Protein AF-A0A4P6DRF1-F1 (afdb_monomer_lite)

Sequence (62 aa):
MVSRAKAEMILKWHKDGYEVGEISGLLKIGEEECRS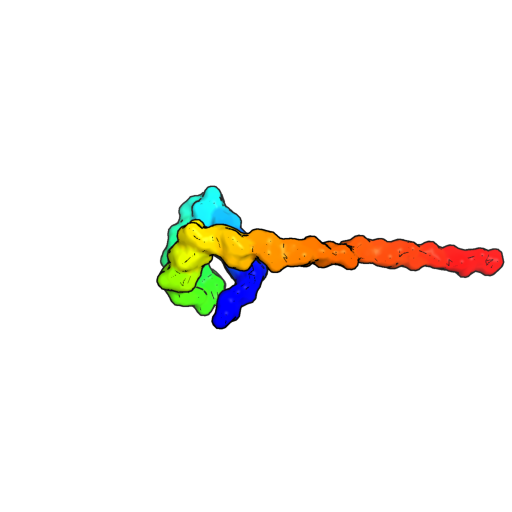IILHPELAEKAPKPKYGPEFIEPMFE

Secondary structure (DSSP, 8-state):
---HHHHHHHHHHHHHT--HHHHHHHHT--HHHHHHHHH-THHHH-PPP-------------

Radius of gyration: 17.39 Å; chains: 1; bounding box: 24×52×38 Å

Organism: NCBI:txid78344

pLDDT: mean 74.18, std 13.32, range [48.09, 88.19]

Foldseek 3Di:
DDDLVLLVVLCVCVVVVDDLVVSCVVVVHDSVVSVVSNVCVVSNPPDPPPPPDPPPPDPPDD

Structure (mmCIF, N/CA/C/O backbone):
data_AF-A0A4P6DRF1-F1
#
_entry.id   AF-A0A4P6DRF1-F1
#
loop_
_atom_site.group_PDB
_atom_site.id
_atom_site.type_symbol
_atom_site.label_atom_id
_atom_site.label_alt_id
_atom_site.label_comp_id
_atom_site.label_asym_id
_atom_site.label_entity_id
_atom_site.label_seq_id
_atom_site.pdbx_PDB_ins_code
_atom_site.Cartn_x
_atom_site.Cartn_y
_atom_site.Cartn_z
_atom_site.occu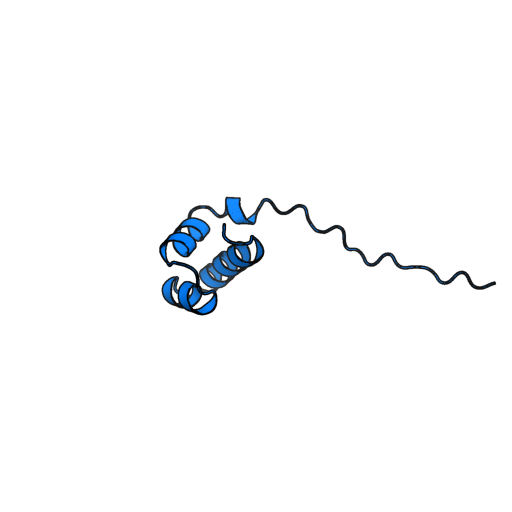pancy
_atom_site.B_iso_or_equiv
_atom_site.auth_seq_id
_atom_site.auth_comp_id
_atom_site.auth_asym_id
_atom_site.auth_atom_id
_atom_site.pdbx_PDB_model_num
ATOM 1 N N . MET A 1 1 ? 14.555 3.671 -3.104 1.00 50.88 1 MET A N 1
ATOM 2 C CA . MET A 1 1 ? 13.729 3.387 -4.297 1.00 50.88 1 MET A CA 1
ATOM 3 C C . MET A 1 1 ? 12.738 2.293 -3.914 1.00 50.88 1 MET A C 1
ATOM 5 O O . MET A 1 1 ? 13.173 1.188 -3.603 1.00 50.88 1 MET A O 1
ATOM 9 N N . VAL A 1 2 ? 11.444 2.608 -3.811 1.00 58.41 2 VAL A N 1
ATOM 10 C CA . VAL A 1 2 ? 10.399 1.634 -3.444 1.00 58.41 2 VAL A CA 1
ATOM 11 C C . VAL A 1 2 ? 10.183 0.665 -4.611 1.00 58.41 2 VAL A C 1
ATOM 13 O O . VAL A 1 2 ? 10.010 1.086 -5.753 1.00 58.41 2 VAL A O 1
ATOM 16 N N . SER A 1 3 ? 10.251 -0.644 -4.351 1.00 66.75 3 SER A N 1
ATOM 17 C CA . SER A 1 3 ? 10.028 -1.666 -5.382 1.00 66.75 3 SER A CA 1
ATOM 18 C C . SER A 1 3 ? 8.607 -1.560 -5.940 1.00 66.75 3 SER A C 1
ATOM 20 O O . SER A 1 3 ? 7.658 -1.420 -5.177 1.00 66.75 3 SER A O 1
ATOM 22 N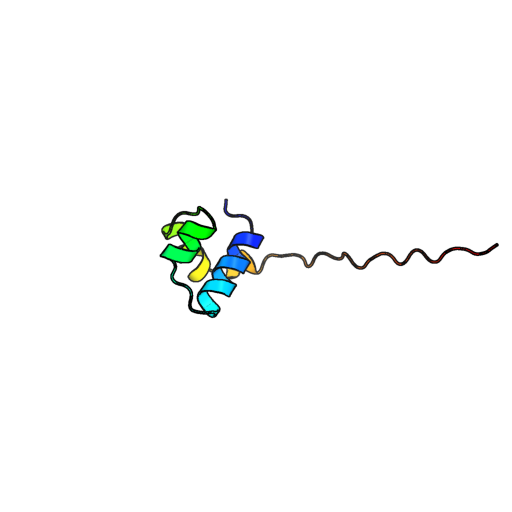 N . ARG A 1 4 ? 8.443 -1.693 -7.260 1.00 70.94 4 ARG A N 1
ATOM 23 C CA . ARG A 1 4 ? 7.147 -1.560 -7.962 1.00 70.94 4 ARG A CA 1
ATOM 24 C C . ARG A 1 4 ? 6.026 -2.418 -7.372 1.00 70.94 4 ARG A C 1
ATOM 26 O O . ARG A 1 4 ? 4.915 -1.935 -7.218 1.00 70.94 4 ARG A O 1
ATOM 33 N N . ALA A 1 5 ? 6.351 -3.637 -6.936 1.00 75.62 5 ALA A N 1
ATOM 34 C CA . ALA A 1 5 ? 5.409 -4.519 -6.250 1.00 75.62 5 ALA A CA 1
ATOM 35 C C . ALA A 1 5 ? 4.803 -3.876 -4.990 1.00 75.62 5 ALA A C 1
ATOM 37 O O . ALA A 1 5 ? 3.620 -4.045 -4.717 1.00 75.62 5 ALA A O 1
ATOM 38 N N . LYS A 1 6 ? 5.592 -3.091 -4.241 1.00 79.38 6 LYS A N 1
ATOM 39 C CA . LYS A 1 6 ? 5.085 -2.322 -3.101 1.00 79.38 6 LYS A CA 1
ATOM 40 C C . LYS A 1 6 ? 4.188 -1.178 -3.568 1.00 79.38 6 LYS A C 1
ATOM 42 O O . LYS A 1 6 ? 3.162 -0.956 -2.947 1.00 79.38 6 LYS A O 1
ATOM 47 N N . ALA A 1 7 ? 4.531 -0.494 -4.661 1.00 82.19 7 ALA A N 1
ATOM 48 C CA . ALA A 1 7 ? 3.713 0.593 -5.199 1.00 82.19 7 ALA A CA 1
ATOM 49 C C . ALA A 1 7 ? 2.323 0.116 -5.659 1.00 82.19 7 ALA A C 1
ATOM 51 O O . ALA A 1 7 ? 1.316 0.705 -5.275 1.00 82.19 7 ALA A O 1
ATOM 52 N N . GLU A 1 8 ? 2.252 -0.999 -6.393 1.00 82.44 8 GLU A N 1
ATOM 53 C CA . GLU A 1 8 ? 0.973 -1.631 -6.750 1.00 82.44 8 GLU A CA 1
ATOM 54 C C . GLU A 1 8 ? 0.177 -2.058 -5.510 1.00 82.44 8 GLU A C 1
ATOM 56 O O . GLU A 1 8 ? -1.039 -1.874 -5.455 1.00 82.44 8 GLU A O 1
ATOM 61 N N . MET A 1 9 ? 0.856 -2.595 -4.492 1.00 84.62 9 MET A N 1
ATOM 62 C CA . MET A 1 9 ? 0.213 -3.020 -3.248 1.00 84.62 9 MET A CA 1
ATOM 63 C C . MET A 1 9 ? -0.363 -1.835 -2.462 1.00 84.62 9 MET A C 1
ATOM 65 O O . MET A 1 9 ? -1.494 -1.921 -1.993 1.00 84.62 9 MET A O 1
ATOM 69 N N . ILE A 1 10 ? 0.364 -0.715 -2.393 1.00 87.06 10 ILE A N 1
ATOM 70 C CA . ILE A 1 10 ? -0.092 0.542 -1.779 1.00 87.06 10 ILE A CA 1
ATOM 71 C C . ILE A 1 10 ? -1.340 1.060 -2.493 1.00 87.06 10 ILE A C 1
ATOM 73 O O . ILE A 1 10 ? -2.336 1.352 -1.837 1.00 87.06 10 ILE A O 1
ATOM 77 N N . LEU A 1 11 ? -1.320 1.122 -3.829 1.00 85.06 11 LEU A N 1
ATOM 78 C CA . LEU A 1 11 ? -2.473 1.564 -4.619 1.00 85.06 11 LEU A CA 1
ATOM 79 C C . LEU A 1 11 ? -3.683 0.647 -4.423 1.00 85.06 11 LEU A C 1
ATOM 81 O O . LEU A 1 11 ? -4.810 1.130 -4.299 1.00 85.06 11 LEU A O 1
ATOM 85 N N . LYS A 1 12 ? -3.459 -0.670 -4.372 1.00 86.56 12 LYS A N 1
ATOM 86 C CA . LYS A 1 12 ? -4.521 -1.652 -4.146 1.00 86.56 12 LYS A CA 1
ATOM 87 C C . LYS A 1 12 ? -5.149 -1.491 -2.763 1.00 86.56 12 LYS A C 1
ATOM 89 O O . LYS A 1 12 ? -6.367 -1.419 -2.675 1.00 86.56 12 LYS A O 1
ATOM 94 N N . TRP A 1 13 ? -4.343 -1.398 -1.708 1.00 88.19 13 TRP A N 1
ATOM 95 C CA . TRP A 1 13 ? -4.838 -1.234 -0.338 1.00 88.19 13 TRP A CA 1
ATOM 96 C C . TRP A 1 13 ? -5.508 0.122 -0.123 1.00 88.19 13 TRP A C 1
ATOM 98 O O . TRP A 1 13 ? -6.584 0.180 0.461 1.00 88.19 13 TRP A O 1
ATOM 108 N N . HIS A 1 14 ? -4.963 1.198 -0.688 1.00 86.50 14 HIS A N 1
ATOM 109 C CA . HIS A 1 14 ? -5.627 2.499 -0.661 1.00 86.50 14 HIS A CA 1
ATOM 110 C C . HIS A 1 14 ? -6.998 2.455 -1.360 1.00 86.50 14 HIS A C 1
ATOM 112 O O . HIS A 1 14 ? -7.965 3.034 -0.873 1.00 86.50 14 HIS A O 1
ATOM 118 N N . LYS A 1 15 ? -7.117 1.725 -2.480 1.00 84.44 15 LYS A N 1
ATOM 119 C CA . LYS A 1 15 ? -8.395 1.527 -3.185 1.00 84.44 15 LYS A CA 1
ATOM 120 C C . LYS A 1 15 ? -9.393 0.665 -2.399 1.00 84.44 15 LYS A C 1
ATOM 122 O O . LYS A 1 15 ? -10.593 0.876 -2.537 1.00 84.44 15 LYS A O 1
ATOM 127 N N . ASP A 1 16 ? -8.905 -0.268 -1.586 1.00 87.75 16 ASP A N 1
ATOM 128 C CA . ASP A 1 16 ? -9.708 -1.072 -0.652 1.00 87.75 16 ASP A CA 1
ATOM 129 C C . ASP A 1 16 ? -10.165 -0.266 0.586 1.00 87.75 16 ASP A C 1
ATOM 131 O O . ASP A 1 16 ? -11.022 -0.727 1.334 1.00 87.75 16 ASP A O 1
ATOM 135 N N . GLY A 1 17 ? -9.631 0.947 0.788 1.00 88.19 17 GLY A N 1
ATOM 136 C CA . GLY A 1 17 ? -9.995 1.844 1.890 1.00 88.19 17 GLY A CA 1
ATOM 137 C C . GLY A 1 17 ? -9.045 1.813 3.089 1.00 88.19 17 GLY A C 1
ATOM 138 O O . GLY A 1 17 ? -9.386 2.362 4.132 1.00 88.19 17 GLY A O 1
ATOM 139 N N . TYR A 1 18 ? -7.865 1.199 2.958 1.00 88.19 18 TYR A N 1
ATOM 140 C CA . TYR A 1 18 ? -6.850 1.208 4.015 1.00 88.19 18 TYR A CA 1
ATOM 141 C C . TYR A 1 18 ? -6.209 2.590 4.172 1.00 88.19 18 TYR A C 1
ATOM 143 O O . TYR A 1 18 ? -5.893 3.264 3.183 1.00 88.19 18 TYR A O 1
ATOM 151 N N . GLU A 1 19 ? -5.943 2.984 5.418 1.00 87.31 19 GLU A N 1
ATOM 152 C CA . GLU A 1 19 ? -5.264 4.243 5.708 1.00 87.31 19 GLU A CA 1
ATOM 153 C C . GLU A 1 19 ? -3.769 4.183 5.385 1.00 87.31 19 GLU A C 1
ATOM 155 O O . GLU A 1 19 ? -3.082 3.177 5.572 1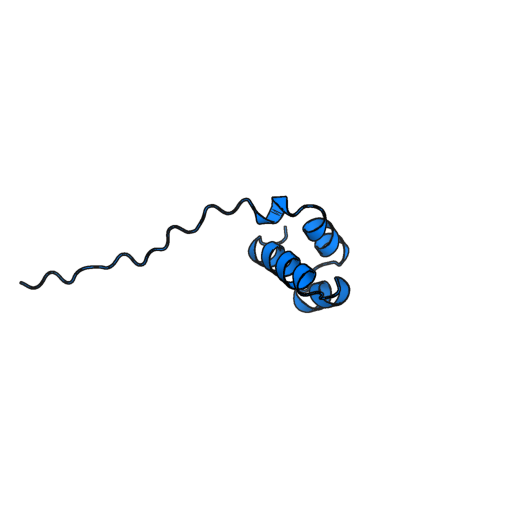.00 87.31 19 GLU A O 1
ATOM 160 N N . VAL A 1 20 ? -3.225 5.323 4.957 1.00 86.25 20 VAL A N 1
ATOM 161 C CA . VAL A 1 20 ? -1.809 5.450 4.590 1.00 86.25 20 VAL A CA 1
ATOM 162 C C . VAL A 1 20 ? -0.881 5.070 5.748 1.00 86.25 20 VAL A C 1
ATOM 164 O O . VAL A 1 20 ? 0.155 4.451 5.505 1.00 86.25 20 VAL A O 1
ATOM 167 N N . GLY A 1 21 ? -1.259 5.386 6.991 1.00 86.19 21 GLY A N 1
ATOM 168 C CA . GLY A 1 21 ? -0.502 5.014 8.189 1.00 86.19 21 GLY A CA 1
ATOM 169 C C . GLY A 1 21 ? -0.439 3.498 8.411 1.00 86.19 21 GLY A C 1
ATOM 170 O O . GLY A 1 21 ? 0.622 2.965 8.743 1.00 86.19 21 GLY A O 1
ATOM 171 N N . GLU A 1 22 ? -1.530 2.778 8.139 1.00 87.44 22 GLU A N 1
ATOM 172 C CA . GLU A 1 22 ? -1.563 1.312 8.223 1.00 87.44 22 GLU A CA 1
ATOM 173 C C . GLU A 1 22 ? -0.703 0.676 7.130 1.00 87.44 22 GLU A C 1
ATOM 175 O O . GLU A 1 22 ? 0.144 -0.175 7.408 1.00 87.44 22 GLU A O 1
ATOM 180 N N . ILE A 1 23 ? -0.862 1.137 5.887 1.00 87.31 23 ILE A N 1
ATOM 181 C CA . ILE A 1 23 ? -0.085 0.662 4.734 1.00 87.31 23 ILE A CA 1
ATOM 182 C C . ILE A 1 23 ? 1.417 0.909 4.962 1.00 87.31 23 ILE A C 1
ATOM 184 O O . ILE A 1 23 ? 2.248 0.031 4.707 1.00 87.31 23 ILE A O 1
ATOM 188 N N . SER A 1 24 ? 1.757 2.091 5.481 1.00 87.81 24 SER A N 1
ATOM 189 C CA . SER A 1 24 ? 3.108 2.501 5.874 1.00 87.81 24 SER A CA 1
ATOM 190 C C . SER A 1 24 ? 3.712 1.535 6.902 1.00 87.81 24 SER A C 1
ATOM 192 O O . SER A 1 24 ? 4.800 0.990 6.674 1.00 87.81 24 SER A O 1
ATOM 194 N N . GLY A 1 25 ? 2.973 1.228 7.975 1.00 86.31 25 GLY A N 1
ATOM 195 C CA . GLY A 1 25 ? 3.397 0.282 9.010 1.00 86.31 25 GLY A CA 1
ATOM 196 C C . GLY A 1 25 ? 3.573 -1.150 8.495 1.00 86.31 25 GLY A C 1
ATOM 197 O O . GLY A 1 25 ? 4.574 -1.802 8.807 1.00 86.31 25 GLY A O 1
ATOM 198 N N . LEU A 1 26 ? 2.649 -1.623 7.656 1.00 86.88 26 LEU A N 1
ATOM 199 C CA . LEU A 1 26 ? 2.681 -2.968 7.072 1.00 86.88 26 LEU A CA 1
ATOM 200 C C . LEU A 1 26 ? 3.859 -3.161 6.109 1.00 86.88 26 LEU A C 1
ATOM 202 O O . LEU A 1 26 ? 4.542 -4.187 6.150 1.00 86.88 26 LEU A O 1
ATOM 206 N N . LEU A 1 27 ? 4.123 -2.178 5.246 1.00 84.00 27 LEU A N 1
ATOM 207 C CA . LEU A 1 27 ? 5.176 -2.266 4.227 1.00 84.00 27 LEU A CA 1
ATOM 208 C C . LEU A 1 27 ? 6.544 -1.763 4.711 1.00 84.00 27 LEU A C 1
ATOM 210 O O . LEU A 1 27 ? 7.532 -1.883 3.964 1.00 84.00 27 LEU A O 1
ATOM 214 N N . LYS A 1 28 ? 6.591 -1.227 5.941 1.00 84.38 28 LYS A N 1
ATOM 215 C CA . LYS A 1 28 ? 7.728 -0.522 6.547 1.00 84.38 28 LYS A CA 1
ATOM 216 C C . LYS A 1 28 ? 8.305 0.526 5.598 1.00 84.38 28 LYS A C 1
ATOM 218 O O . LYS A 1 28 ? 9.504 0.524 5.311 1.00 84.38 28 LYS A O 1
ATOM 223 N N . ILE A 1 29 ? 7.431 1.365 5.051 1.00 83.12 29 ILE A N 1
ATOM 224 C CA . ILE A 1 29 ? 7.817 2.502 4.207 1.00 83.12 29 ILE A CA 1
ATOM 225 C C . ILE A 1 29 ? 7.486 3.800 4.936 1.00 83.12 29 ILE A C 1
ATOM 227 O O . ILE A 1 29 ? 6.708 3.778 5.875 1.00 83.12 29 ILE A O 1
ATOM 231 N N . GLY A 1 30 ? 8.074 4.924 4.534 1.00 85.00 30 GLY A N 1
ATOM 232 C CA . GLY A 1 30 ? 7.666 6.219 5.080 1.00 85.00 30 GLY A CA 1
ATOM 233 C C . GLY A 1 30 ? 6.264 6.603 4.604 1.00 85.00 30 GLY A C 1
ATOM 234 O O . GLY A 1 30 ? 5.904 6.340 3.455 1.00 85.00 30 GLY A O 1
ATOM 235 N N . GLU A 1 31 ? 5.485 7.273 5.453 1.00 86.31 31 GLU A N 1
ATOM 236 C CA . GLU A 1 31 ? 4.153 7.771 5.076 1.00 86.31 31 GLU A CA 1
ATOM 237 C C . GLU A 1 31 ? 4.212 8.721 3.870 1.00 86.31 31 GLU A C 1
ATOM 239 O O . GLU A 1 31 ? 3.336 8.679 3.009 1.00 86.31 31 GLU A O 1
ATOM 244 N N . GLU A 1 32 ? 5.270 9.528 3.759 1.00 84.88 32 GLU A N 1
ATOM 245 C CA . GLU A 1 32 ? 5.505 10.427 2.620 1.00 84.88 32 GLU A CA 1
ATOM 246 C C . GLU A 1 32 ? 5.697 9.675 1.296 1.00 84.88 32 GLU A C 1
ATOM 248 O O . GLU A 1 32 ? 5.124 10.062 0.276 1.00 84.88 32 GLU A O 1
ATOM 253 N N . GLU A 1 33 ? 6.441 8.564 1.310 1.00 81.06 33 GLU A N 1
ATOM 254 C CA . GLU A 1 33 ? 6.608 7.699 0.133 1.00 81.06 33 GLU A CA 1
ATOM 255 C C . GLU A 1 33 ? 5.268 7.073 -0.262 1.00 81.06 33 GLU A C 1
ATOM 257 O O . GLU A 1 33 ? 4.919 6.995 -1.438 1.00 81.06 33 GLU A O 1
ATOM 262 N N . CYS A 1 34 ? 4.483 6.671 0.737 1.00 85.12 34 CYS A N 1
ATOM 263 C CA . CYS A 1 34 ? 3.170 6.073 0.552 1.00 85.12 34 CYS A CA 1
ATOM 264 C C . CYS A 1 34 ? 2.195 7.072 -0.106 1.00 85.12 34 CYS A C 1
ATOM 266 O O . CYS A 1 34 ? 1.563 6.753 -1.115 1.00 85.12 34 CYS A O 1
ATOM 268 N N . ARG A 1 3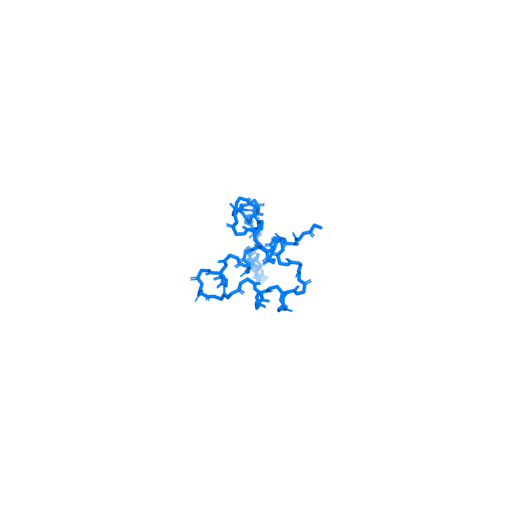5 ? 2.155 8.321 0.386 1.00 85.12 35 ARG A N 1
ATOM 269 C CA . ARG A 1 35 ? 1.383 9.423 -0.222 1.00 85.12 35 ARG A CA 1
ATOM 270 C C . ARG A 1 35 ? 1.855 9.749 -1.633 1.00 85.12 35 ARG A C 1
ATOM 272 O O . ARG A 1 35 ? 1.021 9.933 -2.514 1.00 85.12 35 ARG A O 1
ATOM 279 N N . SER A 1 36 ? 3.167 9.786 -1.858 1.00 84.94 36 SER A N 1
ATOM 280 C CA . SER A 1 36 ? 3.738 10.070 -3.180 1.00 84.94 36 SER A CA 1
ATOM 281 C C . SER A 1 36 ? 3.335 9.018 -4.213 1.00 84.94 36 SER A C 1
ATOM 283 O O . SER A 1 36 ? 3.009 9.365 -5.343 1.00 84.94 36 SER A O 1
ATOM 285 N N . ILE A 1 37 ? 3.278 7.743 -3.821 1.00 82.88 37 ILE A N 1
ATOM 286 C CA . ILE A 1 37 ? 2.826 6.648 -4.690 1.00 82.88 37 ILE A CA 1
ATOM 287 C C . ILE A 1 37 ? 1.330 6.759 -5.009 1.00 82.88 37 ILE A C 1
ATOM 289 O O . ILE A 1 37 ? 0.936 6.520 -6.148 1.00 82.88 37 ILE A O 1
ATOM 293 N N . ILE A 1 38 ? 0.505 7.146 -4.032 1.00 82.38 38 ILE A N 1
ATOM 294 C CA . ILE A 1 38 ? -0.935 7.368 -4.241 1.00 82.38 38 ILE A CA 1
ATOM 295 C C . ILE A 1 38 ? -1.177 8.558 -5.185 1.00 82.38 38 ILE A C 1
ATOM 297 O O . ILE A 1 38 ? -2.052 8.490 -6.046 1.00 82.38 38 ILE A O 1
ATOM 301 N N . LEU A 1 39 ? -0.392 9.630 -5.046 1.00 83.12 39 LEU A N 1
ATOM 302 C CA . LEU A 1 39 ? -0.458 10.825 -5.895 1.00 83.12 39 LEU A CA 1
ATOM 303 C C . LEU A 1 39 ? 0.062 10.574 -7.320 1.00 83.12 39 LEU A C 1
ATOM 305 O O . LEU A 1 39 ? -0.461 11.159 -8.266 1.00 83.12 39 LEU A O 1
ATOM 309 N N . HIS A 1 40 ? 1.061 9.701 -7.476 1.00 77.44 40 HIS A N 1
ATOM 310 C CA . HIS A 1 40 ? 1.709 9.386 -8.751 1.00 77.44 40 HIS A CA 1
ATOM 311 C C . HIS A 1 40 ? 1.587 7.891 -9.098 1.00 77.44 40 HIS A C 1
ATOM 313 O O . HIS A 1 40 ? 2.579 7.152 -9.048 1.00 77.44 40 HIS A O 1
ATOM 319 N N . PRO A 1 41 ? 0.391 7.423 -9.510 1.00 68.12 41 PRO A N 1
ATOM 320 C CA . PRO A 1 41 ? 0.163 6.022 -9.879 1.00 68.12 41 PRO A CA 1
ATOM 321 C C . PRO A 1 41 ? 0.991 5.571 -11.096 1.00 68.12 41 PRO A C 1
ATOM 323 O O . PRO A 1 41 ? 1.260 4.382 -11.262 1.00 68.12 41 PRO A O 1
ATOM 326 N N . GLU A 1 42 ? 1.491 6.516 -11.894 1.00 66.94 42 GLU A N 1
ATOM 327 C CA . GLU A 1 42 ? 2.441 6.301 -12.994 1.00 66.94 42 GLU A CA 1
ATOM 328 C C . GLU A 1 42 ? 3.728 5.559 -12.573 1.00 66.94 42 GLU A C 1
ATOM 330 O O . GLU A 1 42 ? 4.361 4.880 -13.390 1.00 66.94 42 GLU A O 1
ATOM 335 N N . LEU A 1 43 ? 4.099 5.625 -11.288 1.00 63.44 43 LEU A N 1
ATOM 336 C CA . LEU A 1 43 ? 5.215 4.866 -10.718 1.00 63.44 43 LEU A CA 1
ATOM 337 C C . LEU A 1 43 ? 4.941 3.351 -10.675 1.00 63.44 43 LEU A C 1
ATOM 339 O O . LEU A 1 43 ? 5.889 2.559 -10.705 1.00 63.44 43 LEU A O 1
ATOM 343 N N . ALA A 1 44 ? 3.669 2.944 -10.634 1.00 59.22 44 ALA A N 1
ATOM 344 C CA . ALA A 1 44 ? 3.244 1.547 -10.665 1.00 59.22 44 ALA A CA 1
ATOM 345 C C . ALA A 1 44 ? 3.061 1.013 -12.100 1.00 59.22 44 ALA A C 1
ATOM 347 O O . ALA A 1 44 ? 3.339 -0.156 -12.357 1.00 59.22 44 ALA A O 1
ATOM 348 N N . GLU A 1 45 ? 2.664 1.858 -13.058 1.00 55.56 45 GLU A N 1
ATOM 349 C CA . GLU A 1 45 ? 2.267 1.418 -14.408 1.00 55.56 45 GLU A CA 1
ATOM 350 C C . GLU A 1 45 ? 3.424 1.030 -15.349 1.00 55.56 45 GLU A C 1
ATOM 352 O O . GLU A 1 45 ? 3.209 0.320 -16.333 1.00 55.56 45 GLU A O 1
ATOM 357 N N . LYS A 1 46 ? 4.680 1.407 -15.066 1.00 50.50 46 LYS A N 1
ATOM 358 C CA . LYS A 1 46 ? 5.844 1.019 -15.899 1.00 50.50 46 LYS A CA 1
ATOM 359 C C . LYS A 1 46 ? 6.322 -0.424 -15.672 1.00 50.50 46 LYS A C 1
ATOM 361 O O . LYS A 1 46 ? 7.529 -0.683 -15.593 1.00 50.50 46 LYS A O 1
ATOM 366 N N . ALA A 1 47 ? 5.413 -1.388 -15.580 1.00 52.19 47 ALA A N 1
ATOM 367 C CA . ALA A 1 47 ? 5.773 -2.798 -15.649 1.00 52.19 47 ALA A CA 1
ATOM 368 C C . ALA A 1 47 ? 5.713 -3.288 -17.109 1.00 52.19 47 ALA A C 1
ATOM 370 O O . ALA A 1 47 ? 4.630 -3.329 -17.697 1.00 52.19 47 ALA A O 1
ATOM 371 N N . PRO A 1 48 ? 6.830 -3.729 -17.723 1.00 48.09 48 PRO A N 1
ATOM 372 C CA . PRO A 1 48 ? 6.711 -4.714 -18.785 1.00 48.09 48 PRO A CA 1
ATOM 373 C C . PRO A 1 48 ? 6.064 -5.952 -18.158 1.00 48.09 48 PRO A C 1
ATOM 375 O O . PRO A 1 48 ? 6.587 -6.502 -17.188 1.00 48.09 48 PRO A O 1
ATOM 378 N N . LYS A 1 49 ? 4.898 -6.357 -18.673 1.00 55.66 49 LYS A N 1
ATOM 379 C CA . LYS A 1 49 ? 4.237 -7.600 -18.263 1.00 55.66 49 LYS A CA 1
ATOM 380 C C . LYS A 1 49 ? 5.278 -8.726 -18.313 1.00 55.66 49 LYS A C 1
ATOM 382 O O . LYS A 1 49 ? 5.875 -8.909 -19.379 1.00 55.66 49 LYS A O 1
ATOM 387 N N . PRO A 1 50 ? 5.527 -9.466 -17.219 1.00 49.81 50 PRO A N 1
ATOM 388 C CA . PRO A 1 50 ? 6.363 -10.647 -17.304 1.00 49.81 50 PRO A CA 1
ATOM 389 C C . PRO A 1 50 ? 5.708 -11.606 -18.303 1.00 49.81 50 PRO A C 1
ATOM 391 O O . PRO A 1 50 ? 4.641 -12.156 -18.039 1.00 49.81 50 PRO A O 1
ATOM 394 N N . LYS A 1 51 ? 6.331 -11.792 -19.473 1.00 52.72 51 LYS A N 1
ATOM 395 C CA . LYS A 1 51 ? 6.069 -12.928 -20.365 1.00 52.72 51 LYS A CA 1
ATOM 396 C C . LYS A 1 51 ? 6.596 -14.195 -19.679 1.00 52.72 51 LYS A C 1
ATOM 398 O O . LYS A 1 51 ? 7.559 -14.788 -20.136 1.00 52.72 51 LYS A O 1
ATOM 403 N N . TYR A 1 52 ? 6.007 -14.585 -1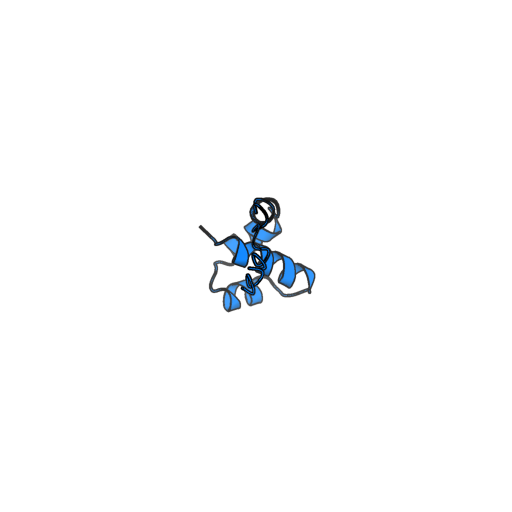8.558 1.00 54.72 52 TYR A N 1
ATOM 404 C CA . TYR A 1 52 ? 6.138 -15.942 -18.043 1.00 54.72 52 TYR A CA 1
ATOM 405 C C . TYR A 1 52 ? 4.805 -16.632 -18.300 1.00 54.72 52 TYR A C 1
ATOM 407 O O . TYR A 1 52 ? 3.985 -16.810 -17.405 1.00 54.72 52 TYR A O 1
ATOM 415 N N . GLY A 1 53 ? 4.569 -16.970 -19.570 1.00 57.47 53 GLY A N 1
ATOM 416 C CA . GLY A 1 53 ? 3.816 -18.188 -19.828 1.00 57.47 53 GLY A CA 1
ATOM 417 C C . GLY A 1 53 ? 4.726 -19.348 -19.414 1.00 57.47 53 GLY A C 1
ATOM 418 O O . GLY A 1 53 ? 5.930 -19.255 -19.665 1.00 57.47 53 GLY A O 1
ATOM 419 N N . PRO A 1 54 ? 4.224 -20.400 -18.751 1.00 63.66 54 PRO A N 1
ATOM 420 C CA . PRO A 1 54 ? 4.991 -21.631 -18.676 1.00 63.66 54 PRO A CA 1
ATOM 421 C C . PRO A 1 54 ? 5.244 -22.060 -20.123 1.00 63.66 54 PRO A C 1
ATOM 423 O O . PRO A 1 54 ? 4.291 -22.270 -20.874 1.00 63.66 54 PRO A O 1
ATOM 426 N N . GLU A 1 55 ? 6.506 -22.120 -20.545 1.00 60.47 55 GLU A N 1
ATOM 427 C CA . GLU A 1 55 ? 6.852 -22.886 -21.737 1.00 60.47 55 GLU A CA 1
ATOM 428 C C . GLU A 1 55 ? 6.373 -24.313 -21.459 1.00 60.47 55 GLU A C 1
ATOM 430 O O . GLU A 1 55 ? 6.933 -25.030 -20.631 1.00 60.47 55 GLU A O 1
ATOM 435 N N . PHE A 1 56 ? 5.238 -24.676 -22.056 1.00 64.50 56 PHE A N 1
ATOM 436 C CA . PHE A 1 56 ? 4.733 -26.035 -22.070 1.00 64.50 56 PHE A CA 1
ATOM 437 C C . PHE A 1 56 ? 5.736 -26.838 -22.893 1.00 64.50 56 PHE A C 1
ATOM 439 O O . PHE A 1 56 ? 5.710 -26.809 -24.119 1.00 64.50 56 PHE A O 1
ATOM 446 N N . ILE A 1 57 ? 6.691 -27.471 -22.216 1.00 67.19 57 ILE A N 1
ATOM 447 C CA . ILE A 1 57 ? 7.593 -28.425 -22.850 1.00 67.19 57 ILE A CA 1
ATOM 448 C C . ILE A 1 57 ? 6.737 -29.656 -23.143 1.00 67.19 57 ILE A C 1
ATOM 450 O O . ILE A 1 57 ? 6.407 -30.419 -22.234 1.00 67.19 57 ILE A O 1
ATOM 454 N N . GLU A 1 58 ? 6.327 -29.817 -24.399 1.00 63.44 58 GLU A N 1
ATOM 455 C CA . GLU A 1 58 ? 5.721 -31.057 -24.875 1.00 63.44 58 GLU A CA 1
ATOM 456 C C . GLU A 1 58 ? 6.736 -32.196 -24.679 1.00 63.44 58 GLU A C 1
ATOM 458 O O . GLU A 1 58 ? 7.872 -32.082 -25.154 1.00 63.44 58 GLU A O 1
ATOM 463 N N . PRO A 1 59 ? 6.397 -33.289 -23.973 1.00 66.56 59 PRO A N 1
ATOM 464 C CA . PRO A 1 59 ? 7.267 -34.451 -23.949 1.00 66.56 59 PRO A CA 1
ATOM 465 C C . PRO A 1 59 ? 7.286 -35.062 -25.354 1.00 66.56 59 PRO A C 1
ATOM 467 O O . PRO A 1 59 ? 6.261 -35.529 -25.848 1.00 66.56 59 PRO A O 1
ATOM 470 N N . MET A 1 60 ? 8.454 -35.050 -25.998 1.00 61.84 60 MET A N 1
ATOM 471 C CA . MET A 1 60 ? 8.705 -35.808 -27.223 1.00 61.84 60 MET A CA 1
ATOM 472 C C . MET A 1 60 ? 8.659 -37.295 -26.846 1.00 61.84 60 MET A C 1
ATOM 474 O O . MET A 1 60 ? 9.620 -37.827 -26.292 1.00 61.84 60 MET A O 1
ATOM 478 N N . PHE A 1 61 ? 7.504 -37.935 -27.036 1.00 64.50 61 PHE A N 1
ATOM 479 C CA . PHE A 1 61 ? 7.411 -39.391 -26.998 1.00 64.50 61 PHE A CA 1
ATOM 480 C C . PHE A 1 61 ? 8.016 -39.949 -28.293 1.00 64.50 61 PHE A C 1
ATOM 482 O O . PHE A 1 61 ? 7.735 -39.440 -29.378 1.00 64.50 61 PHE A O 1
ATOM 489 N N . GLU A 1 62 ? 8.892 -40.933 -28.093 1.00 54.34 62 GLU A N 1
ATOM 490 C CA . GLU A 1 62 ? 9.752 -41.650 -29.047 1.00 54.34 62 GLU A CA 1
ATOM 491 C C . GLU A 1 62 ? 9.002 -42.312 -30.215 1.00 54.34 62 GLU A C 1
ATOM 493 O O . GLU A 1 62 ? 7.885 -42.837 -29.988 1.00 54.34 62 GLU A O 1
#